Protein AF-E8WTH9-F1 (afdb_monomer)

Radius of gyration: 13.37 Å; Cα contacts (8 Å, |Δi|>4): 144; chains: 1; bounding box: 40×20×33 Å

Nearest PDB structures (foldseek):
  7f9o-assembly1_a  TM=7.782E-01  e=1.042E+00  Hordeum vulgare subsp. spontaneum
  5kpe-assembly1_A  TM=6.774E-01  e=1.099E+00  synthetic construct
  6e8a-assembly1_A-3  TM=4.171E-01  e=2.091E-01  Salmonella enterica subsp. enterica serovar Typhimurium
  2xb3-assembly1_A  TM=5.877E-01  e=8.872E-01  Thermosynechococcus vestitus BP-1
  1v2b-assembly1_A  TM=4.954E-01  e=1.361E+00  Nicotiana tabacum

Foldseek 3Di:
DDWDADPVQRAIKDKAWDDWDWDDDPPWTKIWIWIWIGRVPKIWIWIWIDTDPDIDIDIHDIPRCVRDPPVVVRVVVRVVVVVVVPD

Mean predicted aligned error: 6.87 Å

pLDDT: mean 80.86, std 11.24, range [33.47, 92.12]

Secondary structure (DSSP, 8-state):
-EEEEETTTTEEEEEEEEEEEEEEETTEEEEEEEEEEE-SS-EEEEEEEEETTEEEEEE-S-GGGGTS-HHHHHHHHHHHHHHTT--

Sequence (87 aa):
MIYLTNDALDQAVYFEMRGKEALRSGKSFQQVYHGLLGNGVHEVEVTLKKRKGSVEVAFGDSALFCFVEEDALRRMLEGMVKEKTVH

Structure (mmCIF, N/CA/C/O backbone):
data_AF-E8WTH9-F1
#
_entry.id   AF-E8WTH9-F1
#
loop_
_atom_site.group_PDB
_atom_site.id
_atom_site.type_symbol
_atom_site.label_atom_id
_atom_site.label_alt_id
_atom_site.label_comp_id
_atom_site.label_asym_id
_atom_site.label_entity_id
_atom_site.label_seq_id
_atom_site.pdbx_PDB_ins_code
_atom_site.Cartn_x
_atom_site.Cartn_y
_atom_site.Cartn_z
_atom_site.occupancy
_atom_site.B_iso_or_equiv
_atom_site.auth_seq_id
_atom_site.auth_comp_id
_atom_site.auth_asym_id
_atom_site.auth_atom_id
_atom_site.pdbx_PDB_model_num
ATOM 1 N N . MET A 1 1 ? 1.070 11.273 2.309 1.00 75.75 1 MET A N 1
ATOM 2 C CA . MET A 1 1 ? 1.884 10.457 1.392 1.00 75.75 1 MET A CA 1
ATOM 3 C C . MET A 1 1 ? 3.081 9.907 2.153 1.00 75.75 1 MET A C 1
ATOM 5 O O . MET A 1 1 ? 3.634 10.641 2.964 1.00 75.75 1 MET A O 1
ATOM 9 N N . ILE A 1 2 ? 3.412 8.631 1.974 1.00 80.56 2 ILE A N 1
ATOM 10 C CA . ILE A 1 2 ? 4.536 7.928 2.614 1.00 80.56 2 ILE A CA 1
ATOM 11 C C . ILE A 1 2 ? 5.337 7.275 1.495 1.00 80.56 2 ILE A C 1
ATOM 13 O O . ILE A 1 2 ? 4.738 6.662 0.622 1.00 80.56 2 ILE A O 1
ATOM 17 N N . TYR A 1 3 ? 6.658 7.401 1.507 1.00 78.19 3 TYR A N 1
ATOM 18 C CA . TYR A 1 3 ? 7.514 6.674 0.573 1.00 78.19 3 TYR A CA 1
ATOM 19 C C . TYR A 1 3 ? 7.972 5.377 1.232 1.00 78.19 3 TYR A C 1
ATOM 21 O O . TYR A 1 3 ? 8.423 5.388 2.376 1.00 78.19 3 TYR A O 1
ATOM 29 N N . LEU A 1 4 ? 7.811 4.270 0.521 1.00 73.88 4 LEU A N 1
ATOM 30 C CA . LEU A 1 4 ? 8.291 2.953 0.900 1.00 73.88 4 LEU A CA 1
ATOM 31 C C . LEU A 1 4 ? 9.429 2.615 -0.058 1.00 7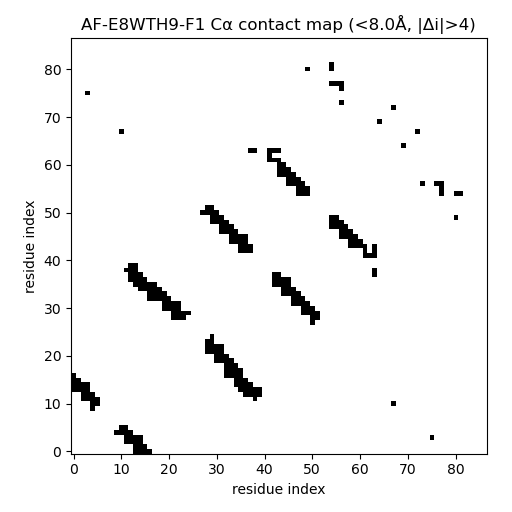3.88 4 LEU A C 1
ATOM 33 O O . LEU A 1 4 ? 9.209 2.454 -1.260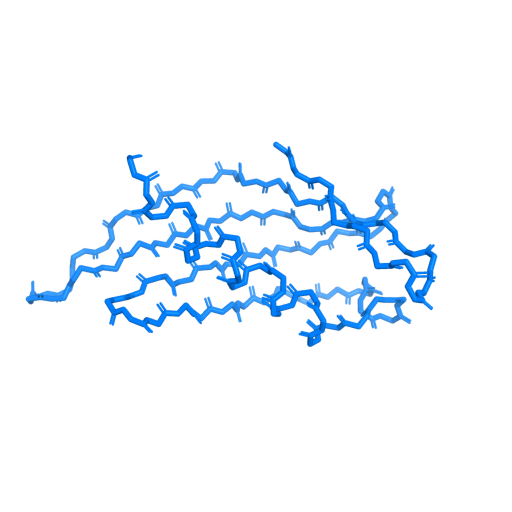 1.00 73.88 4 LEU A O 1
ATOM 37 N N . THR A 1 5 ? 10.642 2.555 0.475 1.00 71.50 5 THR A N 1
ATOM 38 C CA . THR A 1 5 ? 11.811 2.092 -0.266 1.00 71.50 5 THR A CA 1
ATOM 39 C C . THR A 1 5 ? 12.096 0.651 0.124 1.00 71.50 5 THR A C 1
ATOM 41 O O . THR A 1 5 ? 12.060 0.290 1.302 1.00 71.50 5 THR A O 1
ATOM 44 N N . ASN A 1 6 ? 12.334 -0.189 -0.876 1.00 66.62 6 ASN A N 1
ATOM 45 C CA . ASN A 1 6 ? 12.917 -1.502 -0.683 1.00 66.62 6 ASN A CA 1
ATOM 46 C C . ASN A 1 6 ? 14.358 -1.447 -1.191 1.00 66.62 6 ASN A C 1
ATOM 48 O O . ASN A 1 6 ? 14.610 -1.604 -2.387 1.00 66.62 6 ASN A O 1
ATOM 52 N N . ASP A 1 7 ? 15.291 -1.221 -0.265 1.00 66.69 7 ASP A N 1
ATOM 53 C CA . ASP A 1 7 ? 16.722 -1.077 -0.558 1.00 66.69 7 ASP A CA 1
ATOM 54 C C . ASP A 1 7 ? 17.322 -2.352 -1.174 1.00 66.69 7 ASP A C 1
ATOM 56 O O . ASP A 1 7 ? 18.328 -2.287 -1.874 1.00 66.69 7 ASP A O 1
ATOM 60 N N . ALA A 1 8 ? 16.696 -3.516 -0.959 1.00 60.22 8 ALA A N 1
ATOM 61 C CA . ALA A 1 8 ? 17.150 -4.774 -1.548 1.00 60.22 8 ALA A CA 1
ATOM 62 C C . ALA A 1 8 ? 16.898 -4.852 -3.063 1.00 60.22 8 ALA A C 1
ATOM 64 O O . ALA A 1 8 ? 17.566 -5.625 -3.747 1.00 60.22 8 ALA A O 1
ATOM 65 N N . LEU A 1 9 ? 15.950 -4.066 -3.584 1.00 58.66 9 LEU A N 1
ATOM 66 C CA . LEU A 1 9 ? 15.561 -4.073 -4.996 1.00 58.66 9 LEU A CA 1
ATOM 67 C C . LEU A 1 9 ? 15.764 -2.719 -5.693 1.00 58.66 9 LEU A C 1
ATOM 69 O O . LEU A 1 9 ? 15.400 -2.596 -6.859 1.00 58.66 9 LEU A O 1
ATOM 73 N N . ASP A 1 10 ? 16.320 -1.720 -4.997 1.00 68.44 10 ASP A N 1
ATOM 74 C CA . ASP A 1 10 ? 16.418 -0.323 -5.460 1.00 68.44 10 ASP A CA 1
ATOM 75 C C . ASP A 1 10 ? 15.062 0.231 -5.944 1.00 68.44 10 ASP A C 1
ATOM 77 O O . ASP A 1 10 ? 14.936 0.911 -6.962 1.00 68.44 10 ASP A O 1
ATOM 81 N N . GLN A 1 11 ? 13.994 -0.130 -5.227 1.00 70.19 11 GLN A N 1
ATOM 82 C CA . GLN A 1 11 ? 12.621 0.199 -5.603 1.00 70.19 11 GLN A CA 1
ATOM 83 C C . GLN A 1 11 ? 12.017 1.203 -4.643 1.00 70.19 11 GLN A C 1
ATOM 85 O O . GLN A 1 11 ? 12.035 1.012 -3.428 1.00 70.19 11 GLN A O 1
ATOM 90 N N . ALA A 1 12 ? 11.409 2.244 -5.204 1.00 77.75 12 ALA A N 1
ATOM 91 C CA . ALA A 1 12 ? 10.642 3.227 -4.462 1.00 77.75 12 ALA A CA 1
ATOM 92 C C . ALA A 1 12 ? 9.186 3.193 -4.922 1.00 77.75 12 ALA A C 1
ATOM 94 O O . ALA A 1 12 ? 8.884 3.387 -6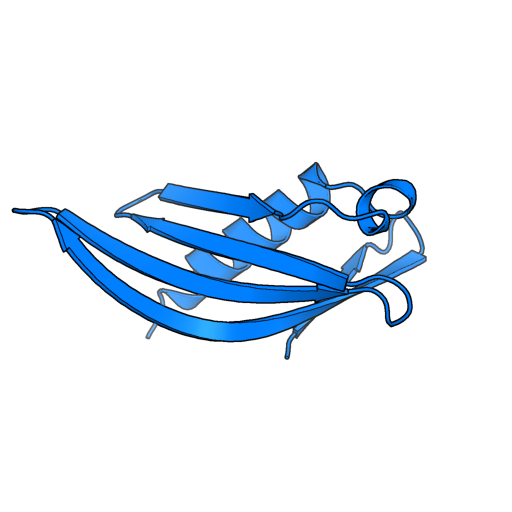.102 1.00 77.75 12 ALA A O 1
ATOM 95 N N . VAL A 1 13 ? 8.277 2.988 -3.974 1.00 83.56 13 VAL A N 1
ATOM 96 C CA . VAL A 1 13 ? 6.848 3.221 -4.181 1.00 83.56 13 VAL A CA 1
ATOM 97 C C . VAL A 1 13 ? 6.358 4.277 -3.202 1.00 83.56 13 VAL A C 1
ATOM 99 O O . VAL A 1 13 ? 6.790 4.331 -2.053 1.00 83.56 13 VAL A O 1
ATOM 102 N N . TYR A 1 14 ? 5.444 5.137 -3.627 1.00 87.06 14 TYR A N 1
ATOM 103 C CA . TYR A 1 14 ? 4.684 5.981 -2.720 1.00 87.06 14 TYR A CA 1
ATOM 104 C C . TYR A 1 14 ? 3.375 5.297 -2.360 1.00 87.06 14 TYR A C 1
ATOM 106 O O . TYR A 1 14 ? 2.713 4.694 -3.197 1.00 87.06 14 TYR A O 1
ATOM 114 N N . PHE A 1 15 ? 2.989 5.448 -1.102 1.00 87.38 15 PHE A N 1
ATOM 115 C CA . PHE A 1 15 ? 1.670 5.151 -0.588 1.00 87.38 15 PHE A CA 1
ATOM 116 C C . PHE A 1 15 ? 0.952 6.454 -0.223 1.00 87.38 15 PHE A C 1
ATOM 118 O O . PHE A 1 15 ? 1.397 7.242 0.624 1.00 87.38 15 PHE A O 1
ATOM 125 N N . GLU A 1 16 ? -0.203 6.679 -0.829 1.00 89.06 16 GLU A N 1
ATOM 126 C CA . GLU A 1 16 ? -1.094 7.787 -0.527 1.00 89.06 16 GLU A CA 1
ATOM 127 C C . GLU A 1 16 ? -2.375 7.264 0.125 1.00 89.06 16 GLU A C 1
ATOM 129 O O . GLU A 1 16 ? -3.172 6.582 -0.504 1.00 89.06 16 GLU A O 1
ATOM 134 N N . MET A 1 17 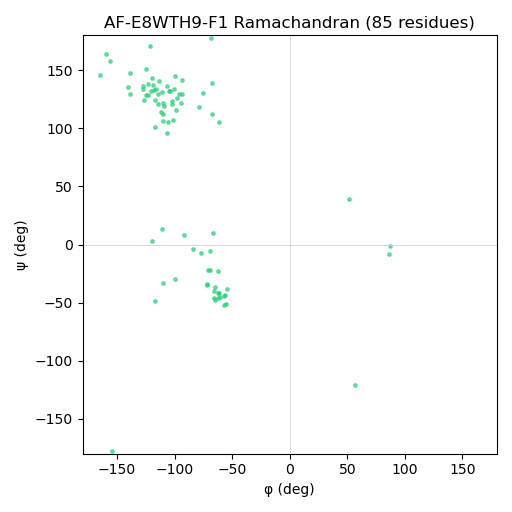? -2.611 7.609 1.392 1.00 88.75 17 MET A N 1
ATOM 135 C CA . MET A 1 17 ? -3.895 7.344 2.041 1.00 88.75 17 MET A CA 1
ATOM 136 C C . MET A 1 17 ? -4.909 8.400 1.599 1.00 88.75 17 MET A C 1
ATOM 138 O O . MET A 1 17 ? -4.720 9.582 1.883 1.00 88.75 17 MET A O 1
ATOM 142 N N . ARG A 1 18 ? -5.983 7.965 0.938 1.00 88.38 18 ARG A N 1
ATOM 143 C CA . ARG A 1 18 ? -7.031 8.830 0.377 1.00 88.38 18 ARG A CA 1
ATOM 144 C C . ARG A 1 18 ? -8.272 8.919 1.254 1.00 88.38 18 ARG A C 1
ATOM 146 O O . ARG A 1 18 ? -8.947 9.941 1.261 1.00 88.38 18 ARG A O 1
ATOM 153 N N . GLY A 1 19 ? -8.575 7.866 2.008 1.00 84.88 19 GLY A N 1
ATOM 154 C CA . GLY A 1 19 ? -9.793 7.812 2.808 1.00 84.88 19 GLY A CA 1
ATOM 155 C C . GLY A 1 19 ? -9.693 6.860 3.987 1.00 84.88 19 GLY A C 1
ATOM 156 O O . GLY A 1 19 ? -8.882 5.932 4.003 1.00 84.88 19 GLY A O 1
ATOM 157 N N . LYS A 1 20 ? -10.542 7.102 4.985 1.00 87.38 20 LYS A N 1
ATOM 158 C CA . LYS A 1 20 ? -10.712 6.250 6.158 1.00 87.38 20 LYS A CA 1
ATOM 159 C C . LYS A 1 20 ? -12.193 6.149 6.485 1.00 87.38 20 LYS A C 1
ATOM 161 O O . LYS A 1 20 ? -12.849 7.165 6.692 1.00 87.38 20 LYS A O 1
ATOM 166 N N . GLU A 1 21 ? -12.672 4.927 6.645 1.00 87.44 21 GLU A N 1
ATOM 167 C CA . GLU A 1 21 ? -14.036 4.622 7.047 1.00 87.44 21 GLU A CA 1
ATOM 168 C C . GLU A 1 21 ? -14.030 3.766 8.313 1.00 87.44 21 GLU A C 1
ATOM 170 O O . GLU A 1 21 ? -13.224 2.848 8.482 1.00 87.44 21 GLU A O 1
ATOM 175 N N . ALA A 1 22 ? -14.931 4.079 9.240 1.00 83.56 22 ALA A N 1
ATOM 176 C CA . ALA A 1 22 ? -15.175 3.254 10.411 1.00 83.56 22 ALA A CA 1
ATOM 177 C C . ALA A 1 22 ? -16.443 2.435 10.169 1.00 83.56 22 ALA A C 1
ATOM 179 O O . ALA A 1 22 ? -17.551 2.965 10.215 1.00 83.56 22 ALA A O 1
ATOM 180 N N . LEU A 1 23 ? -16.281 1.136 9.940 1.00 81.69 23 LEU A N 1
ATOM 181 C CA . LEU A 1 23 ? -17.390 0.207 9.792 1.00 81.69 23 LEU A CA 1
ATOM 182 C C . LEU A 1 23 ? -17.690 -0.440 11.143 1.00 81.69 23 LEU A C 1
ATOM 184 O O . LEU A 1 23 ? -16.841 -1.092 11.758 1.00 81.69 23 LEU A O 1
ATOM 188 N N . ARG A 1 24 ? -18.929 -0.270 11.609 1.00 75.69 24 ARG A N 1
ATOM 189 C CA . ARG A 1 24 ? -19.473 -1.027 12.739 1.00 75.69 24 ARG A CA 1
ATOM 190 C C . ARG A 1 24 ? -20.316 -2.167 12.191 1.00 75.69 24 ARG A C 1
ATOM 192 O O . ARG A 1 24 ? -21.342 -1.926 11.566 1.00 75.69 24 ARG A O 1
ATOM 199 N N . SER A 1 25 ? -19.894 -3.401 12.449 1.00 65.88 25 SER A N 1
ATOM 200 C CA . SER A 1 25 ? -20.699 -4.593 12.181 1.00 65.88 25 SER A CA 1
ATOM 201 C C . SER A 1 25 ? -20.977 -5.293 13.510 1.00 65.88 25 SER A C 1
ATOM 203 O O . SER A 1 25 ? -20.098 -5.929 14.098 1.00 65.88 25 SER A O 1
ATOM 205 N N . GLY A 1 26 ? -22.183 -5.092 14.048 1.00 73.50 26 GLY A N 1
ATOM 206 C CA . GLY A 1 26 ? -22.570 -5.594 15.369 1.00 73.50 26 GLY A CA 1
ATOM 207 C C . GLY A 1 26 ? -21.631 -5.110 16.485 1.00 73.50 26 GLY A C 1
ATOM 208 O O . GLY A 1 26 ? -21.474 -3.910 16.696 1.00 73.50 26 GLY A O 1
ATOM 209 N N . LYS A 1 27 ? -20.992 -6.051 17.199 1.00 67.56 27 LYS A N 1
ATOM 210 C CA . LYS A 1 27 ? -19.991 -5.773 18.255 1.00 67.56 27 LYS A CA 1
ATOM 211 C C . LYS A 1 27 ? -18.564 -5.556 17.724 1.00 67.56 27 LYS A C 1
ATOM 213 O O . LYS A 1 27 ? -17.662 -5.287 18.515 1.00 67.56 27 LYS A O 1
ATOM 218 N N . SER A 1 28 ? -18.339 -5.703 16.418 1.00 70.94 28 SER A N 1
ATOM 219 C CA . SER A 1 28 ? -17.017 -5.575 15.805 1.00 70.94 28 SER A CA 1
ATOM 220 C C . SER A 1 28 ? -16.811 -4.172 15.237 1.00 70.94 28 SER A C 1
ATOM 222 O O . SER A 1 28 ? -17.647 -3.655 14.492 1.00 70.94 28 SER A O 1
ATOM 224 N N . PHE A 1 29 ? -15.681 -3.562 15.594 1.00 81.12 29 PHE A N 1
ATOM 225 C CA . PHE A 1 29 ? -15.223 -2.298 15.028 1.00 81.12 29 PHE A CA 1
ATOM 226 C C . PHE A 1 29 ? -14.121 -2.580 14.011 1.00 81.12 29 PHE A C 1
ATOM 228 O O . PHE A 1 29 ? -13.089 -3.166 14.350 1.00 81.12 29 PHE A O 1
ATOM 235 N N . GLN A 1 30 ? -14.344 -2.158 12.772 1.00 84.75 30 GLN A N 1
ATOM 236 C CA . GLN A 1 30 ? -13.397 -2.289 11.679 1.00 84.75 30 GLN A CA 1
ATOM 237 C C . GLN A 1 30 ? -13.056 -0.901 11.143 1.00 84.75 30 GLN A C 1
ATOM 239 O O . GLN A 1 30 ? -13.942 -0.087 10.894 1.00 84.75 30 GLN A O 1
ATOM 244 N N . GLN A 1 31 ? -11.767 -0.626 10.962 1.00 88.75 31 GLN A N 1
ATOM 245 C CA . GLN A 1 31 ? -11.310 0.558 10.239 1.00 88.75 31 GLN A CA 1
ATOM 246 C C . GLN A 1 31 ? -10.883 0.121 8.847 1.00 88.75 31 GLN A C 1
ATOM 248 O O . GLN A 1 31 ? -10.043 -0.767 8.710 1.00 88.75 31 GLN A O 1
ATOM 253 N N . VAL A 1 32 ? -11.479 0.721 7.828 1.00 89.75 32 VAL A N 1
ATOM 254 C CA . VAL A 1 32 ? -11.076 0.540 6.438 1.00 89.75 32 VAL A CA 1
ATOM 255 C C . VAL A 1 32 ? -10.330 1.792 6.015 1.00 89.75 32 VAL A C 1
ATOM 257 O O . VAL A 1 32 ? -10.781 2.903 6.281 1.00 89.75 32 VAL A O 1
ATOM 260 N N . TYR A 1 33 ? -9.171 1.623 5.398 1.00 89.38 33 TYR A N 1
ATOM 261 C CA . TYR A 1 33 ? -8.411 2.706 4.799 1.00 89.38 33 TYR A CA 1
ATOM 262 C C . TYR A 1 33 ? -8.299 2.436 3.311 1.00 89.38 33 TYR A C 1
ATOM 264 O O . TYR A 1 33 ? -7.950 1.329 2.905 1.00 89.38 33 TYR A O 1
ATOM 272 N N . HIS A 1 34 ? -8.571 3.463 2.523 1.00 91.12 34 HIS A N 1
ATOM 273 C CA . HIS A 1 34 ? -8.394 3.443 1.083 1.00 91.12 34 HIS A CA 1
ATOM 274 C C . HIS A 1 34 ? -7.179 4.284 0.742 1.00 91.12 34 HIS A C 1
ATOM 276 O O . HIS A 1 34 ? -6.982 5.374 1.293 1.00 91.12 34 HIS A O 1
ATOM 282 N N . GLY A 1 35 ? -6.359 3.776 -0.158 1.00 91.56 35 GLY A N 1
ATOM 283 C CA . GLY A 1 35 ? -5.181 4.469 -0.621 1.00 91.56 35 GLY A CA 1
ATOM 284 C C . GLY A 1 35 ? -4.773 4.041 -2.012 1.00 91.56 35 GLY A C 1
ATOM 285 O O . GLY A 1 35 ? -5.431 3.227 -2.656 1.00 91.56 35 GLY A O 1
ATOM 286 N N . LEU A 1 36 ? -3.672 4.620 -2.451 1.00 91.62 36 LEU A N 1
ATOM 287 C CA . LEU A 1 36 ? -3.037 4.348 -3.720 1.00 91.62 36 LEU A CA 1
ATOM 288 C C . LEU A 1 36 ? -1.575 4.020 -3.460 1.00 91.62 36 LEU A C 1
ATOM 290 O O . LEU A 1 36 ? -0.926 4.698 -2.662 1.00 91.62 36 LEU A O 1
ATOM 294 N N . LEU A 1 37 ? -1.070 2.991 -4.120 1.00 90.44 37 LEU A N 1
ATOM 295 C CA . LEU A 1 37 ? 0.342 2.659 -4.131 1.00 90.44 37 LEU A CA 1
ATOM 296 C C . LEU A 1 37 ? 0.854 2.804 -5.557 1.00 90.44 37 LEU A C 1
ATOM 298 O O . LEU A 1 37 ? 0.208 2.322 -6.481 1.00 90.44 37 LEU A O 1
ATOM 302 N N . GLY A 1 38 ? 1.994 3.449 -5.754 1.00 88.81 38 GLY A N 1
ATOM 303 C CA . GLY A 1 38 ? 2.548 3.592 -7.093 1.00 88.81 38 GLY A CA 1
ATOM 304 C C . GLY A 1 38 ? 4.031 3.891 -7.100 1.00 88.81 38 GLY A C 1
ATOM 305 O O . GLY A 1 38 ? 4.600 4.269 -6.084 1.00 88.81 38 GLY A O 1
ATOM 306 N N . ASN A 1 39 ? 4.667 3.718 -8.251 1.00 85.31 39 ASN A N 1
ATOM 307 C CA . ASN A 1 39 ? 6.086 4.034 -8.472 1.00 85.31 39 ASN A CA 1
ATOM 308 C C . ASN A 1 39 ? 6.281 5.246 -9.406 1.00 85.31 39 ASN A C 1
ATOM 310 O O . ASN A 1 39 ? 7.371 5.464 -9.925 1.00 85.31 39 ASN A O 1
ATOM 314 N N . GLY A 1 40 ? 5.212 6.006 -9.666 1.00 80.19 40 GLY A N 1
ATOM 315 C CA . GLY A 1 40 ? 5.200 7.146 -10.590 1.00 80.19 40 GLY A CA 1
ATOM 316 C C . GLY A 1 40 ? 4.924 6.775 -12.050 1.00 80.19 40 GLY A C 1
ATOM 317 O O . GLY A 1 40 ? 4.718 7.669 -12.865 1.00 80.19 40 GLY A O 1
ATOM 318 N N . VAL A 1 41 ? 4.880 5.479 -12.378 1.00 82.31 41 VAL A N 1
ATOM 319 C CA . VAL A 1 41 ? 4.495 4.961 -13.704 1.00 82.31 41 VAL A CA 1
ATOM 320 C C . VAL A 1 41 ? 3.231 4.115 -13.602 1.00 82.31 41 VAL A C 1
ATOM 322 O O . VAL A 1 41 ? 2.281 4.308 -14.358 1.00 82.31 41 VAL A O 1
ATOM 325 N N . HIS A 1 42 ? 3.214 3.188 -12.647 1.00 85.19 42 HIS A N 1
ATOM 326 C CA . HIS A 1 42 ? 2.084 2.324 -12.352 1.00 85.19 42 HIS A CA 1
ATOM 327 C C . HIS A 1 42 ? 1.523 2.653 -10.978 1.00 85.19 42 HIS A C 1
ATOM 329 O O . HIS A 1 42 ? 2.269 2.897 -10.028 1.00 85.19 42 HIS A O 1
ATOM 335 N N . GLU A 1 43 ? 0.200 2.618 -10.888 1.00 88.94 43 GLU A N 1
ATOM 336 C CA . GLU A 1 43 ? -0.549 2.819 -9.659 1.00 88.94 43 GLU A CA 1
ATOM 337 C C . GLU A 1 43 ? -1.472 1.621 -9.425 1.00 88.94 43 GLU A C 1
ATOM 339 O O . GLU A 1 43 ? -1.902 0.942 -10.363 1.00 88.94 43 GLU A O 1
ATOM 344 N N . VAL A 1 44 ? -1.758 1.343 -8.160 1.00 90.88 44 VAL A N 1
ATOM 345 C CA . VAL A 1 44 ? -2.701 0.319 -7.733 1.00 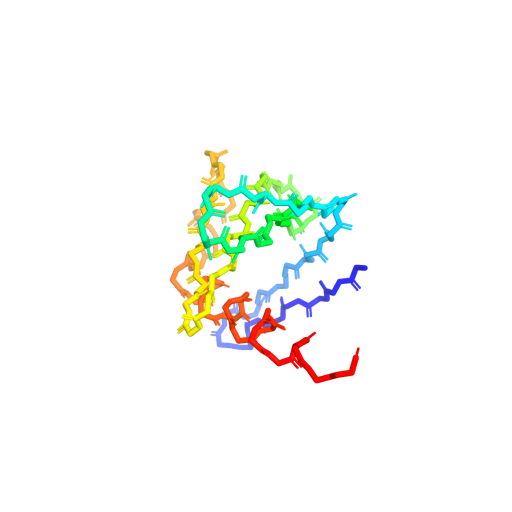90.88 44 VAL A CA 1
ATOM 346 C C . VAL A 1 44 ? -3.502 0.829 -6.549 1.00 90.88 44 VAL A C 1
ATOM 348 O O . VAL A 1 44 ? -2.965 1.433 -5.615 1.00 90.88 44 VAL A O 1
ATOM 351 N N . GLU A 1 45 ? -4.808 0.594 -6.582 1.00 92.12 45 GLU A N 1
ATOM 352 C CA . GLU A 1 45 ? -5.660 0.861 -5.432 1.00 92.12 45 GLU A CA 1
ATOM 353 C C . GLU A 1 45 ? -5.314 -0.096 -4.294 1.00 92.12 45 GLU A C 1
ATOM 355 O O . GLU A 1 45 ? -5.099 -1.292 -4.493 1.00 92.12 45 GLU A O 1
ATOM 360 N N . VAL A 1 46 ? -5.283 0.431 -3.075 1.00 91.88 46 VAL A N 1
ATOM 361 C CA . VAL A 1 46 ? -4.999 -0.345 -1.871 1.00 91.88 46 VAL A CA 1
ATOM 362 C C . VAL A 1 46 ? -6.130 -0.162 -0.881 1.00 91.88 46 VAL A C 1
ATOM 364 O O . VAL A 1 46 ? -6.490 0.958 -0.515 1.00 91.88 46 VAL A O 1
ATOM 367 N N . THR A 1 47 ? -6.659 -1.279 -0.396 1.00 91.94 47 THR A N 1
ATOM 368 C CA . THR A 1 47 ? -7.625 -1.312 0.699 1.00 91.94 47 THR A CA 1
ATOM 369 C C . THR A 1 47 ? -7.003 -2.002 1.904 1.00 91.94 47 THR A C 1
ATOM 371 O O . THR A 1 47 ? -6.632 -3.172 1.849 1.00 91.94 47 THR A O 1
ATOM 374 N N . LEU A 1 48 ? -6.921 -1.286 3.022 1.00 90.06 48 LEU A N 1
ATOM 375 C CA . LEU A 1 48 ? -6.398 -1.784 4.292 1.00 90.06 48 LEU A CA 1
ATOM 376 C C . LEU A 1 48 ? -7.559 -1.945 5.265 1.00 90.06 48 LEU A C 1
ATOM 378 O O . LEU A 1 48 ? -8.238 -0.982 5.612 1.00 90.06 48 LEU A O 1
ATOM 382 N N . LYS A 1 49 ? -7.790 -3.162 5.734 1.00 89.88 49 LYS A N 1
ATOM 383 C CA . LYS A 1 49 ? -8.853 -3.507 6.676 1.00 89.88 49 LYS A CA 1
ATOM 384 C C . LYS A 1 49 ? -8.227 -3.852 8.015 1.00 89.88 49 LYS A C 1
ATOM 386 O O . LYS A 1 49 ? -7.660 -4.920 8.200 1.00 89.88 49 LYS A O 1
ATOM 391 N N . LYS A 1 50 ? -8.359 -2.950 8.976 1.00 86.88 50 LYS A N 1
ATOM 392 C CA . LYS A 1 50 ? -7.870 -3.141 10.336 1.00 86.88 50 LYS A CA 1
ATOM 393 C C . LYS A 1 50 ? -8.992 -3.606 11.252 1.00 86.88 50 LYS A C 1
ATOM 395 O O . LYS A 1 50 ? -10.028 -2.947 11.384 1.00 86.88 50 LYS A O 1
ATOM 400 N N . ARG A 1 51 ? -8.745 -4.718 11.935 1.00 85.31 51 ARG A N 1
ATOM 401 C CA . ARG A 1 51 ? -9.560 -5.260 13.027 1.00 85.31 51 ARG A CA 1
ATOM 402 C C . ARG A 1 51 ? -8.695 -5.381 14.281 1.00 85.31 51 ARG A C 1
ATOM 404 O O . ARG A 1 51 ? -7.485 -5.163 14.251 1.00 85.31 51 ARG A O 1
ATOM 411 N N . LYS A 1 52 ? -9.310 -5.684 15.424 1.0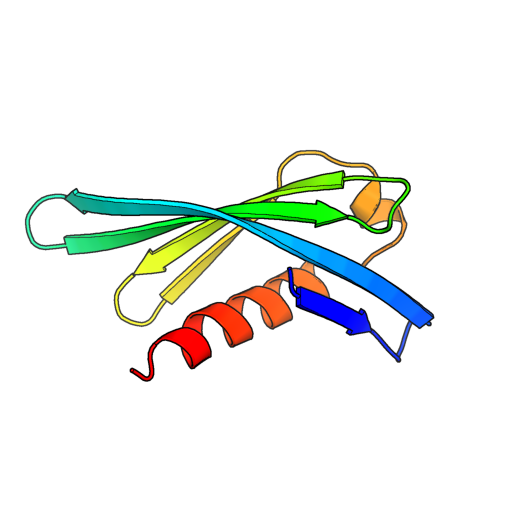0 80.06 52 LYS A N 1
ATOM 412 C CA . LYS A 1 52 ? -8.580 -5.828 16.690 1.00 80.06 52 LYS A CA 1
ATOM 413 C C . LYS A 1 52 ? -7.555 -6.970 16.573 1.00 80.06 52 LYS A C 1
ATOM 415 O O . LYS A 1 52 ? -7.939 -8.131 16.579 1.00 80.06 52 LYS A O 1
ATOM 420 N N . GLY A 1 53 ? -6.272 -6.621 16.463 1.00 77.25 53 GLY A N 1
ATOM 421 C CA . GLY A 1 53 ? -5.156 -7.571 16.365 1.00 77.25 53 GLY A CA 1
ATOM 422 C C . GLY A 1 53 ? -4.806 -8.052 14.951 1.00 77.25 53 GLY A C 1
ATOM 423 O O . GLY A 1 53 ? -3.838 -8.792 14.809 1.00 77.25 53 GLY A O 1
ATOM 424 N N . SER A 1 54 ? -5.525 -7.628 13.907 1.00 84.38 54 SER A N 1
ATOM 425 C CA . SER A 1 54 ? -5.230 -8.021 12.523 1.00 84.38 54 SER A CA 1
ATOM 426 C C . SER A 1 54 ? -5.362 -6.859 11.540 1.00 84.38 54 SER A C 1
ATOM 428 O O . SER A 1 54 ? -6.169 -5.943 11.719 1.00 84.38 54 SER A O 1
ATOM 430 N N . VAL A 1 55 ? -4.540 -6.898 10.495 1.00 88.25 55 VAL A N 1
ATOM 431 C CA . VAL A 1 55 ? -4.617 -6.003 9.341 1.00 88.25 55 VAL A CA 1
ATOM 432 C C . VAL A 1 55 ? -4.668 -6.899 8.118 1.00 88.25 55 VAL A C 1
ATOM 434 O O . VAL A 1 55 ? -3.810 -7.755 7.957 1.00 88.25 55 VAL A O 1
ATOM 437 N N . GLU A 1 56 ? -5.694 -6.729 7.301 1.00 90.19 56 GLU A N 1
ATOM 438 C CA . GLU A 1 56 ? -5.808 -7.359 5.992 1.00 90.19 56 GLU A CA 1
ATOM 439 C C . GLU A 1 56 ? -5.506 -6.291 4.938 1.00 90.19 56 GLU A C 1
ATOM 441 O O . GLU A 1 56 ? -6.040 -5.180 5.008 1.00 90.19 56 GLU A O 1
ATOM 446 N N . VAL A 1 57 ? -4.655 -6.612 3.969 1.00 91.12 57 VAL A N 1
ATOM 447 C CA . VAL A 1 57 ? -4.304 -5.726 2.853 1.00 91.12 57 VAL A CA 1
ATOM 448 C C . VAL A 1 57 ? -4.821 -6.360 1.573 1.00 91.12 57 VAL A C 1
ATOM 450 O O . VAL A 1 57 ? -4.570 -7.536 1.322 1.00 91.12 57 VAL A O 1
ATOM 453 N N . ALA A 1 58 ? -5.544 -5.586 0.775 1.00 90.75 58 ALA A N 1
ATOM 454 C CA . ALA A 1 58 ? -5.979 -5.981 -0.552 1.00 90.75 58 ALA A CA 1
ATOM 455 C C . ALA A 1 58 ? -5.482 -4.953 -1.563 1.00 90.75 58 ALA A C 1
ATOM 457 O O . ALA A 1 58 ? -5.700 -3.751 -1.386 1.00 90.75 58 ALA A O 1
ATOM 458 N N . PHE A 1 59 ? -4.832 -5.442 -2.609 1.00 90.88 59 PHE A N 1
ATOM 459 C CA . PHE A 1 59 ? -4.429 -4.650 -3.758 1.00 90.88 59 PHE A CA 1
ATOM 460 C C . PHE A 1 59 ? -5.433 -4.857 -4.893 1.00 90.88 59 PHE A C 1
ATOM 462 O O . PHE A 1 59 ? -5.993 -5.946 -5.040 1.00 90.88 59 PHE A O 1
ATOM 469 N N . GLY A 1 60 ? -5.688 -3.804 -5.663 1.00 88.56 60 GLY A N 1
ATOM 470 C CA . GLY A 1 60 ? -6.342 -3.921 -6.962 1.00 88.56 60 GLY A CA 1
ATOM 471 C C . GLY A 1 60 ? -5.447 -4.629 -7.982 1.00 88.56 60 GLY A C 1
ATOM 472 O O . GLY A 1 60 ? -4.299 -4.970 -7.700 1.00 88.56 60 GLY A O 1
ATOM 473 N N . ASP A 1 61 ? -5.973 -4.823 -9.186 1.00 85.44 61 ASP A N 1
ATOM 474 C CA . ASP A 1 61 ? -5.189 -5.361 -10.297 1.00 85.44 61 ASP A CA 1
ATOM 475 C C . ASP A 1 61 ? -4.248 -4.283 -10.855 1.00 85.44 61 ASP A C 1
ATOM 477 O O . ASP A 1 61 ? -4.669 -3.145 -11.088 1.00 85.44 61 ASP A O 1
ATOM 481 N N . SER A 1 62 ? -2.963 -4.604 -11.021 1.00 82.75 62 SER A N 1
ATOM 482 C CA . SER A 1 62 ? -1.970 -3.659 -11.539 1.00 82.75 62 SER A CA 1
ATOM 483 C C . SER A 1 62 ? -0.681 -4.337 -11.989 1.00 82.75 62 SER A C 1
ATOM 485 O O . SER A 1 62 ? -0.176 -5.258 -11.350 1.00 82.75 62 SER A O 1
ATOM 487 N N . ALA A 1 63 ? -0.073 -3.775 -13.036 1.00 82.44 63 ALA A N 1
ATO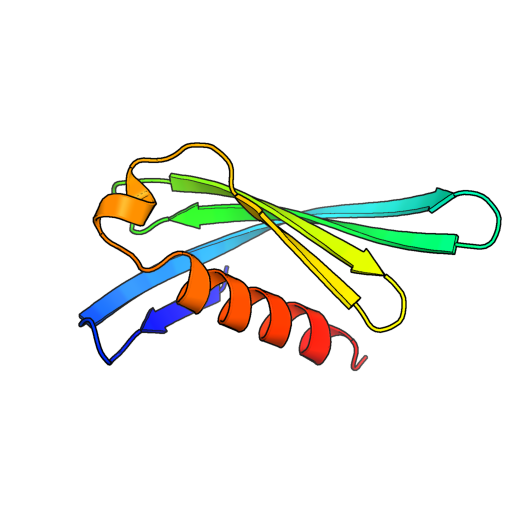M 488 C CA . ALA A 1 63 ? 1.269 -4.133 -13.492 1.00 82.44 63 ALA A CA 1
ATOM 489 C C . ALA A 1 63 ? 2.384 -3.688 -12.523 1.00 82.44 63 ALA A C 1
ATOM 491 O O . ALA A 1 63 ? 3.546 -4.034 -12.732 1.00 82.44 63 ALA A O 1
ATOM 492 N N . LEU A 1 64 ? 2.062 -2.947 -11.454 1.00 81.00 64 LEU A N 1
ATOM 493 C CA . LEU A 1 64 ? 3.036 -2.546 -10.433 1.00 81.00 64 LEU A CA 1
ATOM 494 C C . LEU A 1 64 ? 3.789 -3.757 -9.852 1.00 81.00 64 LEU A C 1
ATOM 496 O O . LEU A 1 64 ? 5.000 -3.686 -9.642 1.00 81.00 64 LEU A O 1
ATOM 500 N N . PHE A 1 65 ? 3.099 -4.885 -9.661 1.00 78.44 65 PHE A N 1
ATOM 501 C CA . PHE A 1 65 ? 3.681 -6.100 -9.078 1.00 78.44 65 PHE A CA 1
ATOM 502 C C . PHE A 1 65 ? 4.565 -6.905 -10.037 1.00 78.44 65 PHE A C 1
ATOM 504 O O . PHE A 1 65 ? 5.248 -7.832 -9.613 1.00 78.44 65 PHE A O 1
ATOM 511 N N . CYS A 1 66 ? 4.621 -6.538 -11.321 1.00 79.00 66 CYS A N 1
ATOM 512 C CA . CYS A 1 66 ? 5.652 -7.058 -12.224 1.00 79.00 66 CYS A CA 1
ATOM 513 C C . CYS A 1 66 ? 7.040 -6.511 -11.875 1.00 79.00 66 CYS A C 1
ATOM 515 O O . CYS A 1 66 ? 8.050 -7.097 -12.257 1.00 79.00 66 CYS A O 1
ATOM 517 N N . PHE A 1 67 ? 7.076 -5.376 -11.176 1.00 71.88 67 PHE A N 1
ATOM 518 C CA . PHE A 1 67 ? 8.302 -4.698 -10.800 1.00 71.88 67 PHE A CA 1
ATOM 519 C C . PHE A 1 67 ? 8.552 -4.796 -9.304 1.00 71.88 67 PHE A C 1
ATOM 521 O O . PHE A 1 67 ? 9.705 -4.897 -8.927 1.00 71.88 67 PHE A O 1
ATOM 528 N N . VAL A 1 68 ? 7.514 -4.811 -8.464 1.00 74.50 68 VAL A N 1
ATOM 529 C CA . VAL A 1 68 ? 7.657 -4.769 -7.002 1.00 74.50 68 VAL A CA 1
ATOM 530 C C . VAL A 1 68 ? 7.068 -6.010 -6.339 1.00 74.50 68 VAL A C 1
ATOM 532 O O . VAL A 1 68 ? 5.969 -6.438 -6.678 1.00 74.50 68 VAL A O 1
ATOM 535 N N . GLU A 1 69 ? 7.769 -6.565 -5.350 1.00 83.94 69 GLU A N 1
ATOM 536 C CA . GLU A 1 69 ? 7.284 -7.724 -4.595 1.00 83.94 69 GLU A CA 1
ATOM 537 C C . GLU A 1 69 ? 6.052 -7.377 -3.744 1.00 83.94 69 GLU A C 1
ATOM 539 O O . GLU A 1 69 ? 6.132 -6.655 -2.744 1.00 83.94 69 GLU A O 1
ATOM 544 N N . GLU A 1 70 ? 4.903 -7.943 -4.117 1.00 85.44 70 GLU A N 1
ATOM 545 C CA . GLU A 1 70 ? 3.622 -7.726 -3.438 1.00 85.44 70 GLU A CA 1
ATOM 546 C C . GLU A 1 70 ? 3.683 -8.088 -1.944 1.00 85.44 70 GLU A C 1
ATOM 548 O O . GLU A 1 70 ? 3.211 -7.327 -1.096 1.00 85.44 70 GLU A O 1
ATOM 553 N N . ASP A 1 71 ? 4.297 -9.224 -1.599 1.00 85.69 71 ASP A N 1
ATOM 554 C CA . ASP A 1 71 ? 4.404 -9.695 -0.214 1.00 85.69 71 ASP A CA 1
ATOM 555 C C . ASP A 1 71 ? 5.252 -8.768 0.668 1.00 85.69 71 ASP A C 1
ATOM 557 O O . ASP A 1 71 ? 4.926 -8.546 1.840 1.00 85.69 71 ASP A O 1
ATOM 561 N N . ALA A 1 72 ? 6.322 -8.189 0.116 1.00 84.00 72 ALA A N 1
ATOM 562 C CA . ALA A 1 72 ? 7.151 -7.225 0.833 1.00 84.00 72 ALA A CA 1
ATOM 563 C C . ALA A 1 72 ? 6.342 -5.957 1.147 1.00 84.00 72 ALA A C 1
ATOM 565 O O . ALA A 1 72 ? 6.270 -5.527 2.303 1.00 84.00 72 ALA A O 1
ATOM 566 N N . LEU A 1 73 ? 5.641 -5.421 0.145 1.00 85.25 73 LEU A N 1
ATOM 567 C CA . LEU A 1 73 ? 4.775 -4.251 0.297 1.00 85.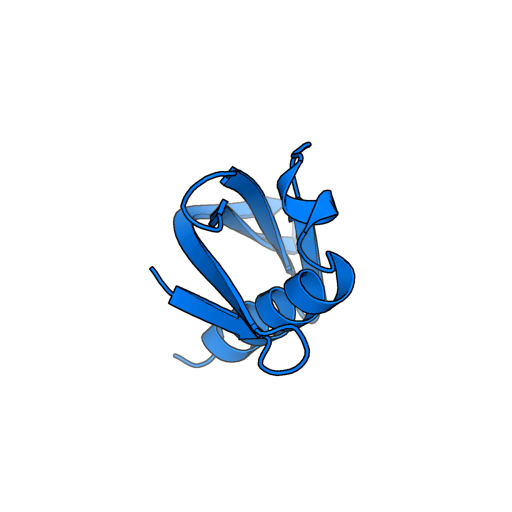25 73 LEU A CA 1
ATOM 568 C C . LEU A 1 73 ? 3.627 -4.494 1.272 1.00 85.25 73 LEU A C 1
ATOM 570 O O . LEU A 1 73 ? 3.329 -3.641 2.111 1.00 85.25 73 LEU A O 1
ATOM 574 N N . ARG A 1 74 ? 3.007 -5.674 1.200 1.00 88.75 74 ARG A N 1
ATOM 575 C CA . ARG A 1 74 ? 1.960 -6.100 2.129 1.00 88.75 74 ARG A CA 1
ATOM 576 C C . ARG A 1 74 ? 2.450 -6.028 3.571 1.00 88.75 74 ARG A C 1
ATOM 5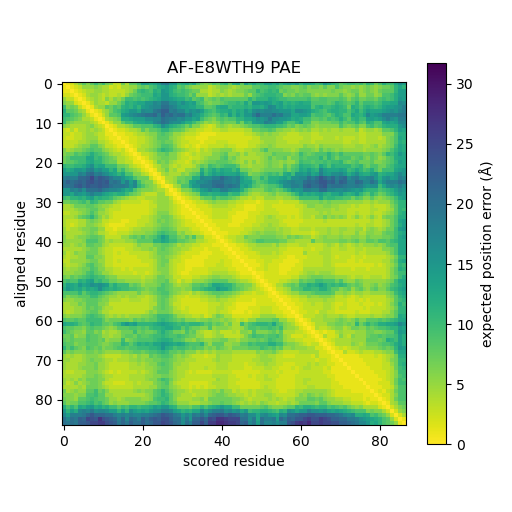78 O O . ARG A 1 74 ? 1.813 -5.374 4.394 1.00 88.75 74 ARG A O 1
ATOM 585 N N . ARG A 1 75 ? 3.609 -6.626 3.868 1.00 86.94 75 ARG A N 1
ATOM 586 C CA . ARG A 1 75 ? 4.206 -6.610 5.216 1.00 86.94 75 ARG A CA 1
ATOM 587 C C . ARG A 1 75 ? 4.539 -5.197 5.692 1.00 86.94 75 ARG A C 1
ATOM 589 O O . ARG A 1 75 ? 4.268 -4.873 6.849 1.00 86.94 75 ARG A O 1
ATOM 596 N N . MET A 1 76 ? 5.078 -4.350 4.814 1.00 85.12 76 MET A N 1
ATOM 597 C CA . MET A 1 76 ? 5.374 -2.948 5.141 1.00 85.12 76 MET A CA 1
ATOM 598 C C . MET A 1 76 ? 4.098 -2.166 5.483 1.00 85.12 76 MET A C 1
ATOM 600 O O . MET A 1 76 ? 4.045 -1.472 6.502 1.00 85.12 76 MET A O 1
ATOM 604 N N . LEU A 1 77 ? 3.041 -2.313 4.677 1.00 86.19 77 LEU A N 1
ATOM 605 C CA . LEU A 1 77 ? 1.756 -1.651 4.911 1.00 86.19 77 LEU A CA 1
ATOM 606 C C . LEU A 1 77 ? 1.068 -2.156 6.185 1.00 86.19 77 LEU A C 1
ATOM 608 O O . LEU A 1 77 ? 0.516 -1.356 6.944 1.00 86.19 77 LEU A O 1
ATOM 612 N N . GLU A 1 78 ? 1.128 -3.460 6.463 1.00 88.31 78 GLU A N 1
ATOM 613 C CA . GLU A 1 78 ? 0.634 -4.023 7.722 1.00 88.31 78 GLU A CA 1
ATOM 614 C C . GLU A 1 78 ? 1.360 -3.440 8.939 1.00 88.31 78 GLU A C 1
ATOM 616 O O . GLU A 1 78 ? 0.700 -3.067 9.914 1.00 88.31 78 GLU A O 1
ATOM 621 N N . GLY A 1 79 ? 2.694 -3.345 8.883 1.00 84.00 79 GLY A N 1
ATOM 622 C CA . GLY A 1 79 ? 3.513 -2.726 9.929 1.00 84.00 79 GLY A CA 1
ATOM 623 C C . GLY A 1 79 ? 3.093 -1.280 10.182 1.00 84.00 79 GLY A C 1
ATOM 624 O O . GLY A 1 79 ? 2.698 -0.932 11.294 1.00 84.00 79 GLY A O 1
ATOM 625 N N . MET A 1 80 ? 3.017 -0.481 9.118 1.00 82.19 80 MET A N 1
ATOM 626 C CA . MET A 1 80 ? 2.606 0.922 9.184 1.00 82.19 80 MET A CA 1
ATOM 627 C C . MET A 1 80 ? 1.218 1.111 9.825 1.00 82.19 80 MET A C 1
ATOM 629 O O . MET A 1 80 ? 1.021 2.014 10.642 1.00 82.19 80 MET A O 1
ATOM 633 N N . VAL A 1 81 ? 0.229 0.283 9.472 1.00 80.50 81 VAL A N 1
ATOM 634 C CA . VAL A 1 81 ? -1.135 0.384 10.031 1.00 80.50 81 VAL A CA 1
ATOM 635 C C . VAL A 1 81 ? -1.192 -0.075 11.490 1.00 80.50 81 VAL A C 1
ATOM 637 O O . VAL A 1 81 ? -1.972 0.480 12.274 1.00 80.50 81 VAL A O 1
ATOM 640 N N . LYS A 1 82 ? -0.382 -1.072 11.868 1.00 79.69 82 LYS A N 1
ATOM 641 C CA . LYS A 1 82 ? -0.243 -1.511 13.264 1.00 79.69 82 LYS A CA 1
ATOM 642 C C . LYS A 1 82 ? 0.392 -0.408 14.115 1.00 79.69 82 LYS A C 1
ATOM 644 O O . LYS A 1 82 ? -0.168 -0.078 15.161 1.00 79.69 82 LYS A O 1
ATOM 649 N N . GLU A 1 83 ? 1.466 0.219 13.643 1.00 71.75 83 GLU A N 1
ATOM 650 C CA . GLU A 1 83 ? 2.205 1.259 14.376 1.00 71.75 83 GLU A CA 1
ATOM 651 C C . GLU A 1 83 ? 1.450 2.591 14.478 1.00 71.75 83 GLU A C 1
ATOM 653 O O . GLU A 1 83 ? 1.443 3.211 15.539 1.00 71.75 83 GLU A O 1
ATOM 658 N N . LYS A 1 84 ? 0.674 2.980 13.456 1.00 63.31 84 LYS A N 1
ATOM 659 C CA . LYS A 1 84 ? -0.239 4.144 13.522 1.00 63.31 84 LYS A CA 1
ATOM 660 C C . LYS A 1 84 ? -1.423 3.979 14.496 1.00 63.31 84 LYS A C 1
ATOM 662 O O . LYS A 1 84 ? -2.352 4.783 14.481 1.00 63.31 84 LYS A O 1
ATOM 667 N N . THR A 1 85 ? -1.435 2.933 15.326 1.00 48.75 85 THR A N 1
ATOM 668 C CA . THR A 1 85 ? -2.414 2.736 16.416 1.00 48.75 85 THR A CA 1
ATOM 669 C C . THR A 1 85 ? -1.940 3.300 17.755 1.00 48.75 85 THR A C 1
ATOM 671 O O . THR A 1 85 ? -2.593 3.064 18.770 1.00 48.75 85 THR A O 1
ATOM 674 N N . VAL A 1 86 ? -0.823 4.025 17.783 1.00 35.12 86 VAL A N 1
ATOM 675 C CA . VAL A 1 86 ? -0.378 4.751 18.971 1.00 35.12 86 VAL A CA 1
ATOM 676 C C . VAL A 1 86 ? -0.638 6.243 18.749 1.00 35.12 86 VAL A C 1
ATOM 678 O O . VAL A 1 86 ? 0.081 6.888 17.992 1.00 35.12 86 VAL A O 1
ATOM 681 N N . HIS A 1 87 ? -1.679 6.719 19.447 1.00 33.47 87 HIS A N 1
ATOM 682 C CA . HIS A 1 87 ? -2.162 8.100 19.640 1.00 33.47 87 HIS A CA 1
ATOM 683 C C . HIS A 1 87 ? -3.317 8.550 18.736 1.00 33.47 87 HIS A C 1
ATOM 685 O O . HIS A 1 87 ? -3.109 8.883 17.551 1.00 33.47 87 HIS A O 1
#

Solvent-accessible surface area (backbone atoms only — not comparable to full-atom values): 5094 Å² total; per-residue (Å²): 117,46,78,48,72,42,82,92,71,79,39,61,33,40,37,34,77,77,46,77,46,80,47,74,58,88,95,44,66,32,42,38,34,37,28,38,37,27,61,90,84,40,62,27,49,32,42,39,43,35,43,94,94,47,67,49,75,45,71,51,88,50,75,45,58,82,79,40,65,60,70,60,52,47,53,51,53,43,50,54,60,60,60,68,71,70,129